Protein AF-A0A0H2RH78-F1 (afdb_monomer_lite)

Secondary structure (DSSP, 8-state):
-HHHHHHHHHHHHHHHHHHHHHHHHHH--SHHHHHHHHHHHHHHHHHHHHHHHHHHHHHHHHHHTT--TT-SSS----GGGGS---SSS---TT-------TT-

Organism: NCBI:txid27342

Foldseek 3Di:
DQLVVLLVQLVVLLVVLVVLVVVCVVPVDDDVSVVVSVVVNVVSVVSNVVSLVSNVVVVVVVVVVVDDQPDPVRHRDDPVLSDCPDPPDPPDPPDPDPDNRPSD

Radius of gyration: 16.53 Å; chains: 1; bounding box: 30×36×47 Å

pLDDT: mean 71.1, std 12.81, range [41.31, 86.12]

Sequence (104 aa):
GQADDALLNLRLSLRYKDSITQEQKLVAYGNRNRTRASTVLDRVRNLVNHWADTYRRARSALLALGMSESDKEFPNLAPEDVFLKMVYAPKELGTGTYTGSWIW

Structure (mmCIF, N/CA/C/O backbone):
data_AF-A0A0H2RH78-F1
#
_entry.id   AF-A0A0H2RH78-F1
#
loop_
_atom_site.group_PDB
_atom_site.id
_atom_site.type_symbol
_atom_site.label_atom_id
_atom_site.label_alt_id
_atom_site.label_comp_id
_atom_site.label_asym_id
_atom_site.label_entity_id
_atom_site.label_seq_id
_atom_site.pdbx_PDB_ins_code
_atom_site.Cartn_x
_atom_site.Cartn_y
_atom_site.Cartn_z
_atom_site.occupancy
_atom_site.B_iso_or_equiv
_atom_site.auth_seq_id
_atom_site.auth_comp_id
_atom_site.auth_asym_id
_atom_site.auth_atom_id
_atom_site.pdbx_PDB_model_num
ATOM 1 N N . GLY A 1 1 ? 3.699 -0.028 16.066 1.00 67.19 1 GLY A N 1
ATOM 2 C CA . GLY A 1 1 ? 2.895 -1.259 16.235 1.00 67.19 1 GLY A CA 1
ATOM 3 C C . GLY A 1 1 ? 2.668 -1.913 14.883 1.00 67.19 1 GLY A C 1
ATOM 4 O O . GLY A 1 1 ? 3.045 -1.328 13.879 1.00 67.19 1 GLY A O 1
ATOM 5 N N . GLN A 1 2 ? 2.036 -3.093 14.822 1.00 74.31 2 GLN A N 1
ATOM 6 C CA . GLN A 1 2 ? 1.860 -3.825 13.550 1.00 74.31 2 GLN A CA 1
ATOM 7 C C . GLN A 1 2 ? 1.127 -3.017 12.460 1.00 74.31 2 GLN A C 1
ATOM 9 O O . GLN A 1 2 ? 1.412 -3.193 11.278 1.00 74.31 2 GLN A O 1
ATOM 14 N N . ALA A 1 3 ? 0.213 -2.117 12.841 1.00 72.88 3 ALA A N 1
ATOM 15 C CA . ALA A 1 3 ? -0.478 -1.227 11.908 1.00 72.88 3 ALA A CA 1
ATOM 16 C C . ALA A 1 3 ? 0.446 -0.137 11.328 1.00 72.88 3 ALA A C 1
ATOM 18 O O . ALA A 1 3 ? 0.430 0.090 10.118 1.00 72.88 3 ALA A O 1
ATOM 19 N N . ASP A 1 4 ? 1.295 0.479 12.157 1.00 76.94 4 ASP A N 1
ATOM 20 C CA . ASP A 1 4 ? 2.280 1.479 11.715 1.00 76.94 4 ASP A CA 1
ATOM 21 C C . ASP A 1 4 ? 3.337 0.860 10.803 1.00 76.94 4 ASP A C 1
ATOM 23 O O . ASP A 1 4 ? 3.673 1.417 9.759 1.00 76.94 4 ASP A O 1
ATOM 27 N N . ASP A 1 5 ? 3.824 -0.329 11.167 1.00 79.25 5 ASP A N 1
ATOM 28 C CA . ASP A 1 5 ? 4.803 -1.063 10.370 1.00 79.25 5 ASP A CA 1
ATOM 29 C C . ASP A 1 5 ? 4.203 -1.439 9.009 1.00 79.25 5 ASP A C 1
ATOM 31 O O . ASP A 1 5 ? 4.864 -1.309 7.976 1.00 79.25 5 ASP A O 1
ATOM 35 N N . ALA A 1 6 ? 2.930 -1.849 8.972 1.00 77.44 6 ALA A N 1
ATOM 36 C CA . ALA A 1 6 ? 2.224 -2.119 7.723 1.00 77.44 6 ALA A CA 1
ATOM 37 C C . ALA A 1 6 ? 2.060 -0.852 6.864 1.00 77.44 6 ALA A C 1
ATOM 39 O O . ALA A 1 6 ? 2.277 -0.917 5.654 1.00 77.44 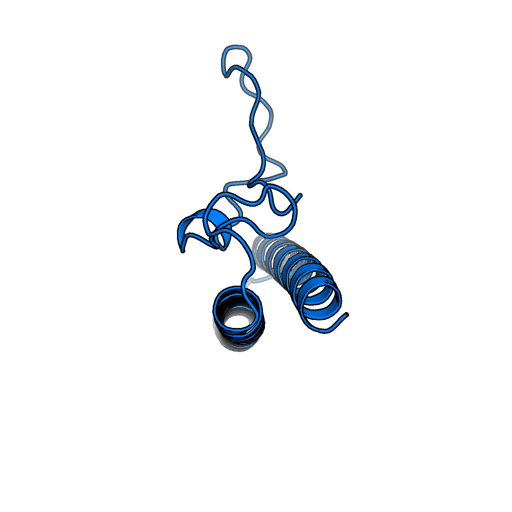6 ALA A O 1
ATOM 40 N N . LEU A 1 7 ? 1.751 0.306 7.463 1.00 79.12 7 LEU A N 1
ATOM 41 C CA . LEU A 1 7 ? 1.660 1.589 6.751 1.00 79.12 7 LEU A CA 1
ATOM 42 C C . LEU A 1 7 ? 3.010 2.038 6.185 1.00 79.12 7 LEU A C 1
ATOM 44 O O . LEU A 1 7 ? 3.091 2.435 5.020 1.00 79.12 7 LEU A O 1
ATOM 48 N N . LEU A 1 8 ? 4.082 1.948 6.972 1.00 81.19 8 LEU A N 1
ATOM 49 C CA . LEU A 1 8 ? 5.436 2.284 6.528 1.00 81.19 8 LEU A CA 1
ATOM 50 C C . LEU A 1 8 ? 5.877 1.396 5.362 1.00 81.19 8 LEU A C 1
ATOM 52 O O . LEU A 1 8 ? 6.374 1.898 4.350 1.00 81.19 8 LEU A O 1
ATOM 56 N N . ASN A 1 9 ? 5.644 0.087 5.459 1.00 79.12 9 ASN A N 1
ATOM 57 C CA . ASN A 1 9 ? 5.980 -0.848 4.390 1.00 79.12 9 ASN A CA 1
ATOM 58 C C . ASN A 1 9 ? 5.099 -0.663 3.146 1.00 79.12 9 ASN A C 1
ATOM 60 O O . ASN A 1 9 ? 5.594 -0.800 2.022 1.00 79.12 9 ASN A O 1
ATOM 64 N N . LEU A 1 10 ? 3.829 -0.283 3.311 1.00 79.88 10 LEU A N 1
ATOM 65 C CA . LEU A 1 10 ? 2.951 0.079 2.200 1.00 79.88 10 LEU A CA 1
ATOM 66 C C . LEU A 1 10 ? 3.489 1.311 1.455 1.00 79.88 10 LEU A C 1
ATOM 68 O O . LEU A 1 10 ? 3.644 1.264 0.234 1.00 79.88 10 LEU A O 1
ATOM 72 N N . ARG A 1 11 ? 3.866 2.375 2.180 1.00 80.62 11 ARG A N 1
ATOM 73 C CA . ARG A 1 11 ? 4.496 3.587 1.614 1.00 80.62 11 ARG A CA 1
ATOM 74 C C . ARG A 1 11 ? 5.774 3.257 0.847 1.00 80.62 11 ARG A C 1
ATOM 76 O O . ARG A 1 11 ? 5.962 3.725 -0.278 1.00 80.62 11 ARG A O 1
ATOM 83 N N . LEU A 1 12 ? 6.647 2.439 1.435 1.00 81.75 12 LEU A N 1
ATOM 84 C CA . LEU A 1 12 ? 7.905 2.026 0.812 1.00 81.75 12 LEU A CA 1
ATOM 85 C C . LEU A 1 12 ? 7.657 1.239 -0.481 1.00 81.75 12 LEU A C 1
ATOM 87 O O . LEU A 1 12 ? 8.263 1.533 -1.511 1.00 81.75 12 LEU A O 1
ATOM 91 N N . SE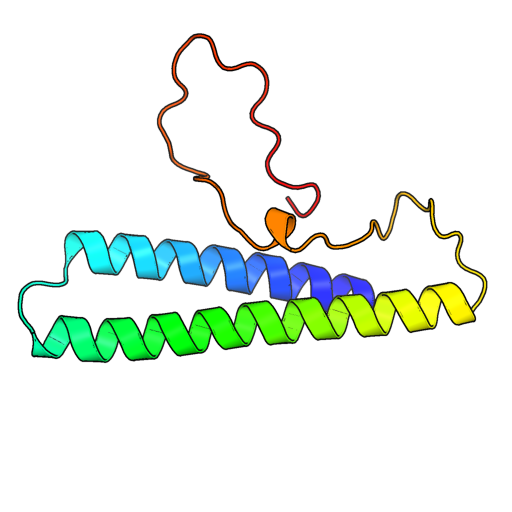R A 1 13 ? 6.726 0.286 -0.444 1.00 80.44 13 SER A N 1
ATOM 92 C CA . SER A 1 13 ? 6.363 -0.547 -1.596 1.00 80.44 13 SER A CA 1
ATOM 93 C C . SER A 1 13 ? 5.782 0.283 -2.741 1.00 80.44 13 SER A C 1
ATOM 95 O O . SER A 1 13 ? 6.089 0.041 -3.909 1.00 80.44 13 SER A O 1
ATOM 97 N N . LEU A 1 14 ? 4.981 1.299 -2.411 1.00 78.50 14 LEU A N 1
ATOM 98 C CA . LEU A 1 14 ? 4.423 2.246 -3.371 1.00 78.50 14 LEU A CA 1
ATOM 99 C C . LEU A 1 14 ? 5.500 3.114 -4.033 1.00 78.50 14 LEU A C 1
ATOM 101 O O . LEU A 1 14 ? 5.500 3.239 -5.258 1.00 78.50 14 LEU A O 1
ATOM 105 N N . ARG A 1 15 ? 6.455 3.654 -3.262 1.00 78.06 15 ARG A N 1
ATOM 106 C CA . ARG A 1 15 ? 7.605 4.391 -3.821 1.00 78.06 15 ARG A CA 1
ATOM 107 C C . ARG A 1 15 ? 8.459 3.507 -4.721 1.00 78.06 15 ARG A C 1
ATOM 109 O O . ARG A 1 15 ? 8.809 3.910 -5.824 1.00 78.06 15 ARG A O 1
ATOM 116 N N . TYR A 1 16 ? 8.741 2.286 -4.277 1.00 80.12 16 TYR A N 1
ATOM 117 C CA . TYR A 1 16 ? 9.527 1.327 -5.046 1.00 80.12 16 TYR A CA 1
ATOM 118 C C . TYR A 1 16 ? 8.869 0.987 -6.393 1.00 80.12 16 TYR A C 1
ATOM 120 O O . TYR A 1 16 ? 9.537 0.963 -7.428 1.00 80.12 16 TYR A O 1
ATOM 128 N N . LYS A 1 17 ? 7.541 0.804 -6.404 1.00 79.12 17 LYS A N 1
ATOM 129 C CA . LYS A 1 17 ? 6.750 0.612 -7.629 1.00 79.12 17 LYS A CA 1
ATOM 130 C C . LYS A 1 17 ? 6.908 1.772 -8.607 1.00 79.12 17 LYS A C 1
ATOM 132 O O . LYS A 1 17 ? 7.059 1.539 -9.808 1.00 79.12 17 LYS A O 1
ATOM 137 N N . ASP A 1 18 ? 6.840 2.999 -8.101 1.00 76.50 18 ASP A N 1
ATOM 138 C CA . ASP A 1 18 ? 6.937 4.207 -8.917 1.00 76.50 18 ASP A CA 1
ATOM 139 C C . ASP A 1 18 ? 8.330 4.342 -9.545 1.00 76.50 18 ASP A C 1
ATOM 141 O O . ASP A 1 18 ? 8.442 4.486 -10.764 1.00 76.50 18 ASP A O 1
ATOM 145 N N . SER A 1 19 ? 9.391 4.142 -8.753 1.00 77.62 19 SER A N 1
ATOM 146 C CA . SER A 1 19 ? 10.776 4.163 -9.241 1.00 77.62 19 SER A CA 1
ATOM 147 C C . SER A 1 19 ? 11.019 3.147 -10.362 1.00 77.62 19 SER A C 1
ATOM 149 O O . SER A 1 19 ? 11.570 3.509 -11.400 1.00 77.62 19 SER A O 1
ATOM 151 N N . ILE A 1 20 ? 10.544 1.903 -10.213 1.00 79.31 20 ILE A N 1
ATOM 152 C CA . ILE A 1 20 ? 10.680 0.873 -11.260 1.00 79.31 20 ILE A CA 1
ATOM 153 C C . ILE A 1 20 ? 9.881 1.237 -12.512 1.00 79.31 20 ILE A C 1
ATOM 155 O O . ILE A 1 20 ? 10.338 1.017 -13.633 1.00 79.31 20 ILE A O 1
ATOM 159 N N . THR A 1 21 ? 8.679 1.790 -12.344 1.00 75.44 21 THR A N 1
ATOM 160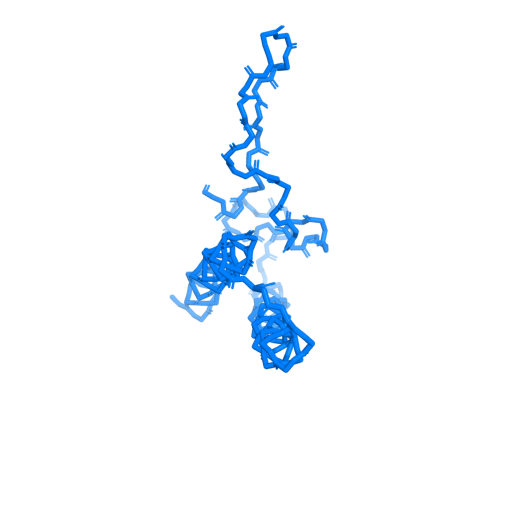 C CA . THR A 1 21 ? 7.840 2.204 -13.478 1.00 75.44 21 THR A CA 1
ATOM 161 C C . THR A 1 21 ? 8.520 3.318 -14.277 1.00 75.44 21 THR A C 1
ATOM 163 O O . THR A 1 21 ? 8.486 3.310 -15.509 1.00 75.44 21 THR A O 1
ATOM 166 N N . GLN A 1 22 ? 9.167 4.265 -13.595 1.00 73.56 22 GLN A N 1
ATOM 167 C CA . GLN A 1 22 ? 9.923 5.341 -14.228 1.00 73.56 22 GLN A CA 1
ATOM 168 C C . GLN A 1 22 ? 11.183 4.820 -14.930 1.00 73.56 22 GLN A C 1
ATOM 170 O O . GLN A 1 22 ? 11.425 5.172 -16.084 1.00 73.56 22 GLN A O 1
ATOM 175 N N . GLU A 1 23 ? 11.945 3.938 -14.283 1.00 73.69 23 GLU A N 1
ATOM 176 C CA . GLU A 1 23 ? 13.125 3.305 -14.878 1.00 73.69 23 GLU A CA 1
ATOM 177 C C . GLU A 1 23 ? 12.755 2.495 -16.130 1.00 73.69 23 GLU A C 1
ATOM 179 O O . GLU A 1 23 ? 13.405 2.610 -17.170 1.00 73.69 23 GLU A O 1
ATOM 184 N N . GLN A 1 24 ? 11.644 1.751 -16.090 1.00 71.06 24 GLN A N 1
ATOM 185 C CA . GLN A 1 24 ? 11.144 1.013 -17.249 1.00 71.06 24 GLN A CA 1
ATOM 186 C C . GLN A 1 24 ? 10.816 1.945 -18.422 1.00 71.06 24 GLN A C 1
ATOM 188 O O . GLN A 1 24 ? 11.184 1.634 -19.555 1.00 71.06 24 GLN A O 1
ATOM 193 N N . LYS A 1 25 ? 10.151 3.083 -18.170 1.00 69.06 25 LYS A N 1
ATOM 194 C CA . LYS A 1 25 ? 9.834 4.071 -19.218 1.00 69.06 25 LYS A CA 1
ATOM 195 C C . LYS A 1 25 ? 11.087 4.611 -19.909 1.00 69.06 25 LYS A C 1
ATOM 197 O O . LYS A 1 25 ? 11.022 4.926 -21.092 1.00 69.06 25 LYS A O 1
ATOM 202 N N . LEU A 1 26 ? 12.201 4.720 -19.185 1.00 68.19 26 LEU A N 1
ATOM 203 C CA . LEU A 1 26 ? 13.455 5.265 -19.705 1.00 68.19 26 LEU A CA 1
ATOM 204 C C . LEU A 1 26 ? 14.320 4.211 -20.417 1.00 68.19 26 LEU A C 1
ATOM 206 O O . LEU A 1 26 ? 15.007 4.545 -21.380 1.00 68.19 26 LEU A O 1
ATOM 210 N N . VAL A 1 27 ? 14.301 2.952 -19.960 1.00 63.91 27 VAL A N 1
ATOM 211 C CA . VAL A 1 27 ? 15.335 1.955 -20.310 1.00 63.91 27 VAL A CA 1
ATOM 212 C C . VAL A 1 27 ? 14.804 0.752 -21.105 1.00 63.91 27 VAL A C 1
ATOM 214 O O . VAL A 1 27 ? 15.582 0.051 -21.755 1.00 63.91 27 VAL A O 1
ATOM 217 N N . ALA A 1 28 ? 13.497 0.472 -21.107 1.00 61.44 28 ALA A N 1
ATOM 218 C CA . ALA A 1 28 ? 12.966 -0.768 -21.681 1.00 61.44 28 ALA A CA 1
ATOM 219 C C . ALA A 1 28 ? 12.847 -0.746 -23.221 1.00 61.44 28 ALA A C 1
ATOM 221 O O . ALA A 1 28 ? 11.751 -0.786 -23.777 1.00 61.44 28 ALA A O 1
ATOM 222 N N . TYR A 1 29 ? 13.979 -0.775 -23.925 1.00 58.44 29 TYR A N 1
ATOM 223 C CA . TYR A 1 29 ? 14.031 -1.091 -25.354 1.00 58.44 29 TYR A CA 1
ATOM 224 C C . TYR A 1 29 ? 14.129 -2.621 -25.549 1.00 58.44 29 TYR A C 1
ATOM 226 O O . TYR A 1 29 ? 15.047 -3.274 -25.047 1.00 58.44 29 TYR A O 1
ATOM 234 N N . GLY A 1 30 ? 13.151 -3.210 -26.256 1.00 63.31 30 GLY A N 1
ATOM 235 C CA . GLY A 1 30 ? 13.120 -4.626 -26.670 1.00 63.31 30 GLY A CA 1
ATOM 236 C C . GLY A 1 30 ? 12.230 -5.581 -25.842 1.00 63.31 30 GLY A C 1
ATOM 237 O O . GLY A 1 30 ? 12.026 -5.418 -24.638 1.00 63.31 30 GLY A O 1
ATOM 238 N N . ASN A 1 31 ? 11.722 -6.644 -26.487 1.00 64.00 31 ASN A N 1
ATOM 239 C CA . ASN A 1 31 ? 10.737 -7.589 -25.915 1.00 64.00 31 ASN A CA 1
ATOM 240 C C . ASN A 1 31 ? 11.224 -8.357 -24.665 1.00 64.00 31 ASN A C 1
ATOM 242 O O . ASN A 1 31 ? 10.444 -8.608 -23.741 1.00 64.00 31 ASN A O 1
ATOM 246 N N . ARG A 1 32 ? 12.513 -8.718 -24.596 1.00 61.50 32 ARG A N 1
ATOM 247 C CA . ARG A 1 32 ? 13.077 -9.481 -23.464 1.00 61.50 32 ARG A CA 1
ATOM 248 C C . ARG A 1 32 ? 13.173 -8.640 -22.186 1.00 61.50 32 ARG A C 1
ATOM 250 O O . ARG A 1 32 ? 12.826 -9.124 -21.109 1.00 61.50 32 ARG A O 1
ATOM 257 N N . ASN A 1 33 ? 13.584 -7.379 -22.316 1.00 62.19 33 ASN A N 1
ATOM 258 C CA . ASN A 1 33 ? 13.633 -6.424 -21.206 1.00 62.19 33 ASN A CA 1
ATOM 259 C C . ASN A 1 33 ? 12.225 -6.079 -20.722 1.00 62.19 33 ASN A C 1
ATOM 261 O O . ASN A 1 33 ? 11.983 -6.039 -19.518 1.00 62.19 33 ASN A O 1
ATOM 265 N N . ARG A 1 34 ? 11.269 -5.963 -21.654 1.00 67.44 34 ARG A N 1
ATOM 266 C CA . ARG A 1 34 ? 9.853 -5.764 -21.334 1.00 67.44 34 ARG A CA 1
ATOM 267 C C . ARG A 1 34 ? 9.283 -6.894 -20.473 1.00 67.44 34 ARG A C 1
ATOM 269 O O . ARG A 1 34 ? 8.609 -6.607 -19.492 1.00 67.44 34 ARG A O 1
ATOM 276 N N . THR A 1 35 ? 9.613 -8.148 -20.793 1.00 72.50 35 THR A N 1
ATOM 277 C CA . THR A 1 35 ? 9.128 -9.335 -20.058 1.00 72.50 35 THR A CA 1
ATOM 278 C C . THR A 1 35 ? 9.725 -9.438 -18.649 1.00 72.50 35 THR A C 1
ATOM 280 O O . THR A 1 35 ? 9.026 -9.752 -17.691 1.00 72.50 35 THR A O 1
ATOM 283 N N . ARG A 1 36 ? 11.022 -9.142 -18.481 1.00 71.25 36 ARG A N 1
ATOM 284 C CA . ARG A 1 36 ? 11.644 -9.119 -17.144 1.00 71.25 36 ARG A CA 1
ATOM 285 C C . ARG A 1 36 ? 11.093 -7.985 -16.284 1.00 71.25 36 ARG A C 1
ATOM 287 O O . ARG A 1 36 ? 10.759 -8.208 -15.125 1.00 71.25 36 ARG A O 1
ATOM 294 N N . ALA A 1 37 ? 10.968 -6.792 -16.860 1.00 71.12 37 ALA A N 1
ATOM 295 C CA . ALA A 1 37 ? 10.417 -5.638 -16.166 1.00 71.12 37 ALA A CA 1
ATOM 296 C C . ALA A 1 37 ? 8.942 -5.848 -15.784 1.00 71.12 37 ALA A C 1
ATOM 298 O O . ALA A 1 37 ? 8.552 -5.474 -14.682 1.00 71.12 37 ALA A O 1
ATOM 299 N N . SER A 1 38 ? 8.136 -6.516 -16.623 1.00 76.56 38 SER A N 1
ATOM 300 C CA . SER A 1 38 ? 6.761 -6.875 -16.255 1.00 76.56 38 SER A CA 1
ATOM 301 C C . SER A 1 38 ? 6.713 -7.845 -15.075 1.00 76.56 38 SER A C 1
ATOM 303 O O . SER A 1 38 ? 5.967 -7.597 -14.138 1.00 76.56 38 SER A O 1
ATOM 305 N N . THR A 1 39 ? 7.571 -8.874 -15.034 1.00 83.94 39 THR A N 1
ATOM 306 C CA . THR A 1 39 ? 7.646 -9.772 -13.865 1.00 83.94 39 THR A CA 1
ATOM 307 C C . THR A 1 39 ? 8.009 -9.020 -12.582 1.00 83.94 39 THR A C 1
ATOM 309 O O . THR A 1 39 ? 7.481 -9.329 -11.514 1.00 83.94 39 THR A O 1
ATOM 312 N N . VAL A 1 40 ? 8.907 -8.034 -12.659 1.00 80.62 40 VAL A N 1
ATOM 313 C CA . VAL A 1 40 ? 9.266 -7.202 -11.500 1.00 80.62 40 VAL A CA 1
ATOM 314 C C . VAL A 1 40 ? 8.083 -6.332 -11.071 1.00 80.62 40 VAL A C 1
ATOM 316 O O . VAL A 1 40 ? 7.762 -6.303 -9.886 1.00 80.62 40 VAL A O 1
ATOM 319 N N . LEU A 1 41 ? 7.380 -5.692 -12.007 1.00 80.50 41 LEU A N 1
ATOM 320 C CA . LEU A 1 41 ? 6.180 -4.906 -11.704 1.00 80.50 41 LEU A CA 1
ATOM 321 C C . LEU A 1 41 ? 5.071 -5.750 -11.072 1.00 80.50 41 LEU A C 1
ATOM 323 O O . LEU A 1 41 ? 4.449 -5.304 -10.108 1.00 80.50 41 LEU A O 1
ATOM 327 N N . ASP A 1 42 ? 4.860 -6.973 -11.556 1.00 82.81 42 ASP A N 1
ATOM 328 C CA . ASP A 1 42 ? 3.890 -7.904 -10.979 1.00 82.81 42 ASP A CA 1
ATOM 329 C C . ASP A 1 42 ? 4.270 -8.280 -9.544 1.00 82.81 42 ASP A C 1
ATOM 331 O O . ASP A 1 42 ? 3.424 -8.269 -8.649 1.00 82.81 42 ASP A O 1
ATOM 335 N N . ARG A 1 43 ? 5.559 -8.534 -9.278 1.00 83.88 43 ARG A N 1
ATOM 336 C CA . ARG A 1 43 ? 6.053 -8.787 -7.914 1.00 83.88 43 ARG A CA 1
ATOM 337 C C . ARG A 1 43 ? 5.819 -7.597 -6.994 1.00 83.88 43 ARG A C 1
ATOM 339 O O . ARG A 1 43 ? 5.352 -7.787 -5.876 1.00 83.88 43 ARG A O 1
ATOM 346 N N . VAL A 1 44 ? 6.106 -6.382 -7.453 1.00 80.69 44 VAL A N 1
ATOM 347 C CA . VAL A 1 44 ? 5.890 -5.178 -6.641 1.00 80.69 44 VAL A CA 1
ATOM 348 C C . VAL A 1 44 ? 4.403 -4.908 -6.428 1.00 80.69 44 VAL A C 1
ATOM 350 O O . VAL A 1 44 ? 4.002 -4.528 -5.332 1.00 80.69 44 VAL A O 1
ATOM 353 N N . ARG A 1 45 ? 3.553 -5.170 -7.425 1.00 80.88 45 ARG A N 1
ATOM 354 C CA . ARG A 1 45 ? 2.096 -5.107 -7.263 1.00 80.88 45 ARG A CA 1
ATOM 355 C C . ARG A 1 45 ? 1.612 -6.093 -6.200 1.00 80.88 45 ARG A C 1
ATOM 357 O O . ARG A 1 45 ? 0.809 -5.715 -5.352 1.00 80.88 45 ARG A O 1
ATOM 364 N N . ASN A 1 46 ? 2.129 -7.319 -6.210 1.00 84.75 46 ASN A N 1
ATOM 365 C CA . ASN A 1 46 ? 1.815 -8.318 -5.191 1.00 84.75 46 ASN A CA 1
ATOM 366 C C . ASN A 1 46 ? 2.307 -7.893 -3.801 1.00 84.75 46 ASN A C 1
ATOM 368 O O . ASN A 1 46 ? 1.591 -8.093 -2.826 1.00 84.75 46 ASN A O 1
ATOM 372 N N . LEU A 1 47 ? 3.481 -7.260 -3.712 1.00 82.88 47 LEU A N 1
ATOM 373 C CA . LEU A 1 47 ? 4.018 -6.716 -2.462 1.00 82.88 47 LEU A CA 1
ATOM 374 C C . LEU A 1 47 ? 3.100 -5.625 -1.888 1.00 82.88 47 LEU A C 1
ATOM 376 O O . LEU A 1 47 ? 2.745 -5.665 -0.716 1.00 82.88 47 LEU A O 1
ATOM 380 N N . VAL A 1 48 ? 2.663 -4.685 -2.729 1.00 81.81 48 VAL A N 1
ATOM 381 C CA . VAL A 1 48 ? 1.719 -3.628 -2.342 1.00 81.81 48 VAL A CA 1
ATOM 382 C C . VAL A 1 48 ? 0.399 -4.227 -1.844 1.00 81.81 48 VAL A C 1
ATOM 384 O O . VAL A 1 48 ? -0.083 -3.836 -0.783 1.00 81.81 48 VAL A O 1
ATOM 387 N N . ASN A 1 49 ? -0.155 -5.210 -2.560 1.00 82.50 49 ASN A N 1
ATOM 388 C CA . ASN A 1 49 ? -1.374 -5.904 -2.138 1.00 82.50 49 ASN A CA 1
ATOM 389 C C . ASN A 1 49 ? -1.188 -6.627 -0.796 1.00 82.50 49 ASN A C 1
ATOM 391 O O . ASN A 1 49 ? -2.053 -6.546 0.069 1.00 82.50 49 ASN A O 1
ATOM 395 N N . HIS A 1 50 ? -0.043 -7.283 -0.593 1.00 85.25 50 HIS A N 1
ATOM 396 C CA . HIS A 1 50 ? 0.268 -7.983 0.651 1.00 85.25 50 HIS A CA 1
ATOM 397 C C . HIS A 1 50 ? 0.271 -7.038 1.860 1.00 85.25 50 HIS A C 1
ATOM 399 O O . HIS A 1 50 ? -0.341 -7.338 2.887 1.00 85.25 50 HIS A O 1
ATOM 405 N N . TRP A 1 51 ? 0.915 -5.876 1.740 1.00 81.69 51 TRP A N 1
ATOM 406 C CA . TRP A 1 51 ? 0.932 -4.880 2.813 1.00 81.69 51 TRP A CA 1
ATOM 407 C C . TRP A 1 51 ? -0.431 -4.222 3.025 1.00 81.69 51 TRP A C 1
ATOM 409 O O . TRP A 1 51 ? -0.825 -4.013 4.171 1.00 81.69 51 TRP A O 1
ATOM 419 N N . ALA A 1 52 ? -1.188 -3.974 1.953 1.00 82.44 52 ALA A N 1
ATOM 420 C CA . ALA A 1 52 ? -2.556 -3.472 2.044 1.00 82.44 52 ALA A CA 1
ATOM 421 C C . ALA A 1 52 ? -3.470 -4.446 2.808 1.00 82.44 52 ALA A C 1
ATOM 423 O O . ALA A 1 52 ? -4.204 -4.040 3.708 1.00 82.44 52 ALA A O 1
ATOM 424 N N . ASP A 1 53 ? -3.390 -5.741 2.506 1.00 84.75 53 ASP A N 1
ATOM 425 C CA . ASP A 1 53 ? -4.164 -6.769 3.203 1.00 84.75 53 ASP A CA 1
ATOM 426 C C . ASP A 1 53 ? -3.713 -6.941 4.656 1.00 84.75 53 ASP A C 1
ATOM 428 O O . ASP A 1 53 ? -4.542 -7.136 5.547 1.00 84.75 53 ASP A O 1
ATOM 432 N N . THR A 1 54 ? -2.412 -6.817 4.921 1.00 85.56 54 THR A N 1
ATOM 433 C CA . THR A 1 54 ? -1.861 -6.855 6.282 1.00 85.56 54 THR A CA 1
ATOM 434 C C . THR A 1 54 ? -2.376 -5.683 7.113 1.00 85.56 54 THR A C 1
ATOM 436 O O . THR A 1 54 ? -2.836 -5.886 8.236 1.00 85.56 54 THR A O 1
ATOM 439 N N . TYR A 1 55 ? -2.396 -4.477 6.541 1.00 84.88 55 TYR A N 1
ATOM 440 C CA . TYR A 1 55 ? -2.978 -3.299 7.176 1.00 84.88 55 TYR A CA 1
ATOM 441 C C . TYR A 1 55 ? -4.473 -3.479 7.456 1.00 84.88 55 TYR A C 1
ATOM 443 O O . TYR A 1 55 ? -4.927 -3.222 8.567 1.00 84.88 55 TYR A O 1
ATOM 451 N N . ARG A 1 56 ? -5.242 -3.992 6.486 1.00 84.94 56 ARG A N 1
ATOM 452 C CA . ARG A 1 56 ? -6.677 -4.272 6.666 1.00 84.94 56 ARG A CA 1
ATOM 453 C C . ARG A 1 56 ? -6.926 -5.256 7.805 1.00 84.94 56 ARG A C 1
ATOM 455 O O . ARG A 1 56 ? -7.803 -5.012 8.626 1.00 84.94 56 ARG A O 1
ATOM 462 N N . ARG A 1 57 ? -6.132 -6.327 7.898 1.00 86.12 57 ARG A N 1
ATOM 463 C CA . ARG A 1 57 ? -6.211 -7.301 9.001 1.00 86.12 57 ARG A CA 1
ATOM 464 C C . ARG A 1 57 ? -5.870 -6.670 10.347 1.00 86.12 57 ARG A C 1
ATOM 466 O O . ARG A 1 57 ? -6.600 -6.886 11.309 1.00 86.12 57 ARG A O 1
ATOM 473 N N . ALA A 1 58 ? -4.800 -5.876 10.408 1.00 85.06 58 ALA A N 1
ATOM 474 C CA . ALA A 1 58 ? -4.416 -5.154 11.618 1.00 85.06 58 ALA A CA 1
ATOM 475 C C . ALA A 1 58 ? -5.518 -4.175 12.054 1.00 85.06 58 ALA A C 1
ATOM 477 O O . ALA A 1 58 ? -5.881 -4.145 13.225 1.00 85.06 58 ALA A O 1
ATOM 478 N N . ARG A 1 59 ? -6.126 -3.450 11.107 1.00 82.38 59 ARG A N 1
ATOM 479 C CA . ARG A 1 59 ? -7.261 -2.558 11.366 1.00 82.38 59 ARG A CA 1
ATOM 480 C C . ARG A 1 59 ? -8.479 -3.322 11.880 1.00 82.38 59 ARG A C 1
ATOM 482 O O . ARG A 1 59 ? -9.060 -2.912 12.873 1.00 82.38 59 ARG A O 1
ATOM 489 N N . SER A 1 60 ? -8.845 -4.451 11.270 1.00 84.56 60 SER A N 1
ATOM 490 C CA . SER A 1 60 ? -9.934 -5.301 11.775 1.00 84.56 60 SER A CA 1
ATOM 491 C C . SER A 1 60 ? -9.678 -5.796 13.201 1.00 84.56 60 SER A C 1
ATOM 493 O O . SER A 1 60 ? -10.606 -5.827 14.004 1.00 84.56 60 SER A O 1
ATOM 495 N N . ALA A 1 61 ? -8.432 -6.142 13.538 1.00 85.44 61 ALA A N 1
ATOM 496 C CA . ALA A 1 61 ? -8.063 -6.519 14.900 1.00 85.44 61 ALA A CA 1
ATOM 497 C C . ALA A 1 61 ? -8.179 -5.337 15.877 1.00 85.44 61 ALA A C 1
ATOM 499 O O . ALA A 1 61 ? -8.695 -5.510 16.976 1.00 85.44 61 ALA A O 1
ATOM 500 N N . LEU A 1 62 ? -7.768 -4.131 15.472 1.00 82.75 62 LEU A N 1
ATOM 501 C CA . LEU A 1 62 ? -7.932 -2.921 16.282 1.00 82.75 62 LEU A CA 1
ATOM 502 C C . LEU A 1 62 ? -9.411 -2.577 16.516 1.00 82.75 62 LEU A C 1
ATOM 504 O O . LEU A 1 62 ? -9.792 -2.278 17.646 1.00 82.75 62 LEU A O 1
ATOM 508 N N . LEU A 1 63 ? -10.265 -2.695 15.494 1.00 85.12 63 LEU A N 1
ATOM 509 C CA . LEU A 1 63 ? -11.718 -2.527 15.642 1.00 85.12 63 LEU A CA 1
ATOM 510 C C . LEU A 1 63 ? -12.307 -3.542 16.630 1.00 85.12 63 LEU A C 1
ATOM 512 O O . LEU A 1 63 ? -13.101 -3.175 17.491 1.00 85.12 63 LEU A O 1
ATOM 516 N N . ALA A 1 64 ? -11.872 -4.805 16.561 1.00 84.25 64 ALA A N 1
ATOM 517 C CA . ALA A 1 64 ? -12.296 -5.842 17.503 1.00 84.25 64 ALA A CA 1
ATOM 518 C C . ALA A 1 64 ? -11.846 -5.564 18.951 1.00 84.25 64 ALA A C 1
A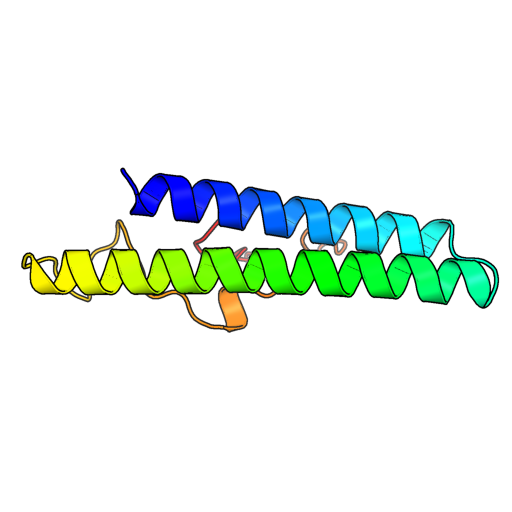TOM 520 O O . ALA A 1 64 ? -12.509 -5.997 19.890 1.00 84.25 64 ALA A O 1
ATOM 521 N N . LEU A 1 65 ? -10.750 -4.822 19.137 1.00 85.19 65 LEU A N 1
ATOM 522 C CA . LEU A 1 65 ? -10.264 -4.364 20.443 1.00 85.19 65 LEU A CA 1
ATOM 523 C C . LEU A 1 65 ? -10.995 -3.110 20.962 1.00 85.19 65 LEU A C 1
ATOM 525 O O . LEU A 1 65 ? -10.671 -2.631 22.047 1.00 85.19 65 LEU A O 1
ATOM 529 N N . GLY A 1 66 ? -11.990 -2.597 20.230 1.00 82.81 66 GLY A N 1
ATOM 530 C CA . GLY A 1 66 ? -12.814 -1.455 20.639 1.00 82.81 66 GLY A CA 1
ATOM 531 C C . GLY A 1 66 ? -12.385 -0.111 20.049 1.00 82.81 66 GLY A C 1
ATOM 532 O O . GLY A 1 66 ? -12.849 0.930 20.510 1.00 82.81 66 GLY A O 1
ATOM 533 N N . MET A 1 67 ? -11.514 -0.113 19.037 1.00 82.00 67 MET A N 1
ATOM 534 C CA . MET A 1 67 ? -11.180 1.092 18.279 1.00 82.00 67 MET A CA 1
ATOM 535 C C . MET A 1 67 ? -12.398 1.593 17.483 1.00 82.00 67 MET A C 1
ATOM 537 O O . MET A 1 67 ? -13.144 0.801 16.906 1.00 82.00 67 MET A O 1
ATOM 541 N N . SER A 1 68 ? -12.590 2.913 17.421 1.00 78.19 68 SER A N 1
ATOM 542 C CA . SER A 1 68 ? -13.665 3.525 16.632 1.00 78.19 68 SER A CA 1
ATOM 543 C C . SER A 1 68 ? -13.417 3.361 15.129 1.00 78.19 68 SER A C 1
ATOM 545 O O . SER A 1 68 ? -12.306 3.566 14.645 1.00 78.19 68 SER A O 1
ATOM 547 N N . GLU A 1 69 ? -14.461 3.064 14.352 1.00 72.75 69 GLU A N 1
ATOM 548 C CA . GLU A 1 69 ? -14.355 3.004 12.885 1.00 72.75 69 GLU A CA 1
ATOM 549 C C . GLU A 1 69 ? -13.965 4.347 12.254 1.00 72.75 69 GLU A C 1
ATOM 551 O O . GLU A 1 69 ? -13.356 4.365 11.181 1.00 72.75 69 GLU A O 1
ATOM 556 N N . SER A 1 70 ? -14.283 5.449 12.937 1.00 70.38 70 SER A N 1
ATOM 557 C CA . SER A 1 70 ? -14.034 6.829 12.503 1.00 70.38 70 SER A CA 1
ATOM 558 C C . SER A 1 70 ? -12.739 7.414 13.062 1.00 70.38 70 SER A C 1
ATOM 560 O O . SER A 1 70 ? -12.558 8.635 13.040 1.00 70.38 70 SER A O 1
ATOM 562 N N . ASP A 1 71 ? -11.865 6.583 13.626 1.00 73.31 71 ASP A N 1
ATOM 563 C CA . ASP A 1 71 ? -10.613 7.077 14.171 1.00 73.31 71 ASP A CA 1
ATOM 564 C C . ASP A 1 71 ? -9.727 7.672 13.070 1.00 73.31 71 ASP A C 1
ATOM 566 O O . ASP A 1 71 ? -9.611 7.137 11.962 1.00 73.31 71 ASP A O 1
ATOM 570 N N . LYS A 1 72 ? -9.089 8.795 13.390 1.00 69.81 72 LYS A N 1
ATOM 571 C CA . LYS A 1 72 ? -8.243 9.532 12.446 1.00 69.81 72 LYS A CA 1
ATOM 572 C C . LYS A 1 72 ? -6.857 8.912 12.311 1.00 69.81 72 LYS A C 1
ATOM 574 O O . LYS A 1 72 ? -6.170 9.206 11.338 1.00 69.81 72 LYS A O 1
ATOM 579 N N . GLU A 1 73 ? -6.455 8.086 13.273 1.00 70.25 73 GLU A N 1
ATOM 580 C CA . GLU A 1 73 ? -5.117 7.497 13.320 1.00 70.25 73 GLU A CA 1
ATOM 581 C C . GLU A 1 73 ? -4.971 6.299 12.366 1.00 70.25 73 GLU A C 1
ATOM 583 O O . GLU A 1 73 ? -3.947 6.169 11.698 1.00 70.25 73 GLU A O 1
ATOM 588 N N . PHE A 1 74 ? -6.029 5.487 12.195 1.00 72.69 74 PHE A N 1
ATOM 589 C CA . PHE A 1 74 ? -6.052 4.386 11.217 1.00 72.69 74 PHE A CA 1
ATOM 590 C C . PHE A 1 74 ? -7.302 4.423 10.307 1.00 72.69 74 PHE A C 1
ATOM 592 O O . PHE A 1 74 ? -8.247 3.639 10.489 1.00 72.69 74 PHE A O 1
ATOM 599 N N . PRO A 1 75 ? -7.313 5.320 9.299 1.00 76.94 75 PRO A N 1
ATOM 600 C CA . PRO A 1 75 ? -8.382 5.412 8.309 1.00 76.94 75 PRO A CA 1
ATOM 601 C C . PRO A 1 75 ? -8.585 4.113 7.519 1.00 76.94 75 PRO A C 1
ATOM 603 O O . PRO A 1 75 ? -7.713 3.250 7.423 1.00 76.94 75 PRO A O 1
ATOM 606 N N . ASN A 1 76 ? -9.762 3.964 6.912 1.00 79.00 76 ASN A N 1
ATOM 607 C CA . ASN A 1 76 ? -10.008 2.838 6.018 1.00 79.00 76 ASN A CA 1
ATOM 608 C C . ASN A 1 76 ? -9.134 2.944 4.756 1.00 79.00 76 ASN A C 1
ATOM 610 O O . ASN A 1 76 ? -9.088 3.991 4.116 1.00 79.00 76 ASN A O 1
ATOM 614 N N . LEU A 1 77 ? -8.484 1.841 4.381 1.00 76.25 77 LEU A N 1
ATOM 615 C CA . LEU A 1 77 ? -7.645 1.766 3.188 1.00 76.25 77 LEU A CA 1
ATOM 616 C C . LEU A 1 77 ? -8.497 1.412 1.966 1.00 76.25 77 LEU A C 1
ATOM 618 O O . LEU A 1 77 ? -8.736 0.226 1.677 1.00 76.25 77 LEU A O 1
ATOM 622 N N . ALA A 1 78 ? -8.947 2.438 1.249 1.00 73.31 78 ALA A N 1
ATOM 623 C CA . ALA A 1 78 ? -9.684 2.255 0.012 1.00 73.31 78 ALA A CA 1
ATOM 624 C C . ALA A 1 78 ? -8.745 1.702 -1.081 1.00 73.31 78 ALA A C 1
ATOM 626 O O . ALA A 1 78 ? -7.540 1.968 -1.063 1.00 73.31 78 ALA A O 1
ATOM 627 N N . PRO A 1 79 ? -9.235 0.891 -2.032 1.00 68.12 79 PRO A N 1
ATOM 628 C CA . PRO A 1 79 ? -8.398 0.413 -3.129 1.00 68.12 79 PRO A CA 1
ATOM 629 C C . PRO A 1 79 ? -7.798 1.570 -3.940 1.00 68.12 79 PRO A C 1
ATOM 631 O O . PRO A 1 79 ? -6.681 1.434 -4.430 1.00 68.12 79 PRO A O 1
ATOM 634 N N . GLU A 1 80 ? -8.482 2.713 -4.024 1.00 66.81 80 GLU A N 1
ATOM 635 C CA . GLU A 1 80 ? -8.026 3.938 -4.687 1.00 66.81 80 GLU A CA 1
ATOM 636 C C . GLU A 1 80 ? -6.777 4.536 -4.030 1.00 66.81 80 GLU A C 1
ATOM 638 O O . GLU A 1 80 ? -5.911 5.053 -4.732 1.00 66.81 80 GLU A O 1
ATOM 643 N N . ASP A 1 81 ? -6.641 4.402 -2.709 1.00 65.69 81 ASP A N 1
ATOM 644 C CA . ASP A 1 81 ? -5.498 4.906 -1.940 1.00 65.69 81 ASP A CA 1
ATOM 645 C C . ASP A 1 81 ? -4.204 4.135 -2.244 1.00 65.69 81 ASP A C 1
ATOM 647 O O . ASP A 1 81 ? -3.091 4.652 -2.144 1.00 65.69 81 ASP A O 1
ATOM 651 N N . VAL A 1 82 ? -4.353 2.883 -2.679 1.00 65.12 82 VAL A N 1
ATOM 652 C CA . VAL A 1 82 ? -3.256 1.986 -3.061 1.00 65.12 82 VAL A CA 1
ATOM 653 C C . VAL A 1 82 ? -2.755 2.285 -4.483 1.00 65.12 82 VAL A C 1
ATOM 655 O O . VAL A 1 82 ? -1.696 1.807 -4.910 1.00 65.12 82 VAL A O 1
ATOM 658 N N . PHE A 1 83 ? -3.476 3.114 -5.242 1.00 58.84 83 PHE A N 1
ATOM 659 C CA . PHE A 1 83 ? -3.022 3.598 -6.536 1.00 58.84 83 PHE A CA 1
ATOM 660 C C . PHE A 1 83 ? -2.370 4.968 -6.380 1.00 58.84 83 PHE A C 1
ATOM 662 O O . PHE A 1 83 ? -3.024 5.983 -6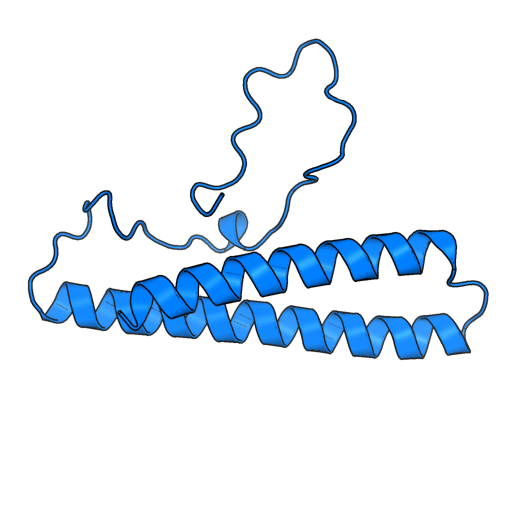.163 1.00 58.84 83 PHE A O 1
ATOM 669 N N . LEU A 1 84 ? -1.051 4.996 -6.581 1.00 57.72 84 LEU A N 1
ATOM 670 C CA . LEU A 1 84 ? -0.296 6.220 -6.830 1.00 57.72 84 LEU A CA 1
ATOM 671 C C . LEU A 1 84 ? -0.828 6.859 -8.120 1.00 57.72 84 LEU A C 1
ATOM 673 O O . LEU A 1 84 ? -0.360 6.583 -9.226 1.00 57.72 84 LEU A O 1
ATOM 677 N N . LYS A 1 85 ? -1.853 7.697 -8.000 1.00 47.59 85 LYS A N 1
ATOM 678 C CA . LYS A 1 85 ? -2.145 8.682 -9.030 1.00 47.59 85 LYS A CA 1
ATOM 679 C C . LYS A 1 85 ? -0.956 9.656 -8.956 1.00 47.59 85 LYS A C 1
ATOM 681 O O . LYS A 1 85 ? -0.514 10.023 -7.868 1.00 47.59 85 LYS A O 1
ATOM 686 N N . MET A 1 86 ? -0.334 9.916 -10.097 1.00 46.53 86 MET A N 1
ATOM 687 C CA . MET A 1 86 ? 1.001 10.508 -10.270 1.00 46.53 86 MET A CA 1
ATOM 688 C C . MET A 1 86 ? 1.474 11.487 -9.171 1.00 46.53 86 MET A C 1
ATOM 690 O O . MET A 1 86 ? 0.891 12.551 -8.997 1.00 46.53 86 MET A O 1
ATOM 694 N N . VAL A 1 87 ? 2.585 11.167 -8.493 1.00 49.56 87 VAL A N 1
ATOM 695 C CA . VAL A 1 87 ? 3.279 12.086 -7.558 1.00 49.56 87 VAL A CA 1
ATOM 696 C C . VAL A 1 87 ? 4.102 13.148 -8.306 1.00 49.56 87 VAL A C 1
ATOM 698 O O . VAL A 1 87 ? 4.325 14.237 -7.786 1.00 49.56 87 VAL A O 1
ATOM 701 N N . TYR A 1 88 ? 4.499 12.867 -9.552 1.00 44.22 88 TYR A N 1
ATOM 702 C CA . TYR A 1 88 ? 5.403 13.709 -10.347 1.00 44.22 88 TYR A CA 1
ATOM 703 C C . TYR A 1 88 ? 4.767 14.321 -11.605 1.00 44.22 88 TYR A C 1
ATOM 705 O O . TYR A 1 88 ? 5.488 14.753 -12.504 1.00 44.22 88 TYR A O 1
ATOM 713 N N . AL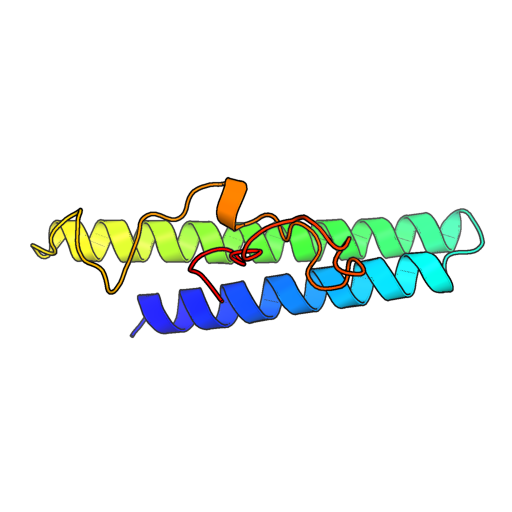A A 1 89 ? 3.434 14.349 -11.720 1.00 46.84 89 ALA A N 1
ATOM 714 C CA . ALA A 1 89 ? 2.816 15.092 -12.817 1.00 46.84 89 ALA A CA 1
ATOM 715 C C . ALA A 1 89 ? 3.099 16.594 -12.619 1.00 46.84 89 ALA A C 1
ATOM 717 O O . ALA A 1 89 ? 2.894 17.090 -11.504 1.00 46.84 89 ALA A O 1
ATOM 718 N N . PRO A 1 90 ? 3.574 17.329 -13.646 1.00 43.00 90 PRO A N 1
ATOM 719 C CA . PRO A 1 90 ? 3.684 18.777 -13.550 1.00 43.00 90 PRO A CA 1
ATOM 720 C C . PRO A 1 90 ? 2.307 19.317 -13.168 1.00 43.00 90 PRO A C 1
ATOM 722 O O . PRO A 1 90 ? 1.319 19.031 -13.840 1.00 43.00 90 PRO A O 1
ATOM 725 N N . LYS A 1 91 ? 2.235 20.028 -12.038 1.00 49.88 91 LYS A N 1
ATOM 726 C CA . LYS A 1 91 ? 1.002 20.674 -11.586 1.00 49.88 91 LYS A CA 1
ATOM 727 C C . LYS A 1 91 ? 0.519 21.591 -12.705 1.00 49.88 91 LYS A C 1
ATOM 729 O O . LYS A 1 91 ? 1.121 22.637 -12.935 1.00 49.88 91 LYS A O 1
ATOM 734 N N . GLU A 1 92 ? -0.558 21.215 -13.382 1.00 47.66 92 GLU A N 1
ATOM 735 C CA . GLU A 1 92 ? -1.263 22.152 -14.245 1.00 47.66 92 GLU A CA 1
ATOM 736 C C . GLU A 1 92 ? -1.844 23.265 -13.361 1.00 47.66 92 GLU A C 1
ATOM 738 O O . GLU A 1 92 ? -2.512 23.005 -12.349 1.00 47.66 92 GLU A O 1
ATOM 743 N N . LEU A 1 93 ? -1.518 24.512 -13.716 1.00 45.41 93 LEU A N 1
ATOM 744 C CA . LEU A 1 93 ? -2.020 25.732 -13.084 1.00 45.41 93 LEU A CA 1
ATOM 745 C C . LEU A 1 93 ? -3.550 25.754 -13.202 1.00 45.41 93 LEU A C 1
ATOM 747 O O . LEU A 1 93 ? -4.090 26.065 -14.256 1.00 45.41 93 LEU A O 1
ATOM 751 N N . GLY A 1 94 ? -4.241 25.386 -12.122 1.00 48.66 94 GLY A N 1
ATOM 752 C CA . GLY A 1 94 ? -5.707 25.312 -12.071 1.00 48.66 94 GLY A CA 1
ATOM 753 C C . GLY A 1 94 ? -6.245 24.135 -11.258 1.00 48.66 94 GLY A C 1
ATOM 754 O O . GLY A 1 94 ? -7.381 24.174 -10.793 1.00 48.66 94 GLY A O 1
ATOM 755 N N . THR A 1 95 ? -5.424 23.114 -11.006 1.00 47.09 95 THR A N 1
ATOM 756 C CA . THR A 1 95 ? -5.822 21.978 -10.164 1.00 47.09 95 THR A CA 1
ATOM 757 C C . THR A 1 95 ? -5.556 22.303 -8.693 1.00 47.09 95 THR A C 1
ATOM 759 O O . THR A 1 95 ? -4.411 22.282 -8.234 1.00 47.09 95 THR A O 1
ATOM 762 N N . GLY A 1 96 ? -6.615 22.655 -7.958 1.00 41.31 96 GLY A N 1
ATOM 763 C CA . GLY A 1 96 ? -6.578 22.844 -6.505 1.00 41.31 96 GLY A CA 1
ATOM 764 C C . GLY A 1 96 ? -5.964 21.635 -5.792 1.00 41.31 96 GLY A C 1
ATOM 765 O O . GLY A 1 96 ? -6.121 20.509 -6.256 1.00 41.31 96 GLY A O 1
ATOM 766 N N . THR A 1 97 ? -5.216 21.911 -4.714 1.00 42.94 97 THR A N 1
ATOM 767 C CA . THR A 1 97 ? -4.579 20.969 -3.768 1.00 42.94 97 THR A CA 1
ATOM 768 C C . THR A 1 97 ? -4.687 19.501 -4.165 1.00 42.94 97 THR A C 1
ATOM 770 O O . THR A 1 97 ? -5.636 18.813 -3.801 1.00 42.94 97 THR A O 1
ATOM 773 N N . TYR A 1 98 ? -3.691 19.021 -4.910 1.00 46.47 98 TYR A N 1
ATOM 774 C CA . TYR A 1 98 ? -3.507 17.596 -5.131 1.00 46.47 98 TYR A CA 1
ATOM 775 C C . TYR A 1 98 ? -3.226 16.919 -3.787 1.00 46.47 98 TYR A C 1
ATOM 777 O O . TYR A 1 98 ? -2.096 16.923 -3.296 1.00 46.47 98 TYR A O 1
ATOM 785 N N . THR A 1 99 ? -4.279 16.402 -3.166 1.00 44.19 99 THR A N 1
ATOM 786 C CA . THR A 1 99 ? -4.207 15.569 -1.975 1.00 44.19 99 THR A CA 1
ATOM 787 C C . THR A 1 99 ? -3.672 14.222 -2.433 1.00 44.19 99 THR A C 1
ATOM 789 O O . THR A 1 99 ? -4.408 13.399 -2.976 1.00 44.19 99 THR A O 1
ATOM 792 N N . GLY A 1 100 ? -2.366 14.001 -2.265 1.00 53.50 100 GLY A N 1
ATOM 793 C CA . GLY A 1 100 ? -1.868 12.632 -2.192 1.00 53.50 100 GLY A CA 1
ATOM 794 C C . GLY A 1 100 ? -2.743 11.875 -1.192 1.00 53.50 100 GLY A C 1
ATOM 795 O O . GLY A 1 100 ? -3.173 12.465 -0.202 1.00 53.50 100 GLY A O 1
ATOM 796 N N . SER A 1 101 ? -3.071 10.616 -1.488 1.00 59.22 101 SER A N 1
ATOM 797 C CA . SER A 1 101 ? -3.834 9.760 -0.572 1.00 59.22 101 SER A CA 1
ATOM 798 C C . SER A 1 101 ? -3.351 9.934 0.880 1.00 59.22 101 SER A C 1
ATOM 800 O O . SER A 1 101 ? -2.162 10.153 1.095 1.00 59.22 101 SER A O 1
ATOM 802 N N . TRP A 1 102 ? -4.247 9.845 1.869 1.00 67.12 102 TRP A N 1
ATOM 803 C CA . TRP A 1 102 ? -3.960 10.075 3.302 1.00 67.12 102 TRP A CA 1
ATOM 804 C C . TRP A 1 102 ? -2.782 9.249 3.849 1.00 67.12 102 TRP A C 1
ATOM 806 O O . TRP A 1 102 ? -2.245 9.529 4.918 1.00 67.12 102 TRP A O 1
ATOM 816 N N . ILE A 1 103 ? -2.375 8.225 3.100 1.00 64.25 103 ILE A N 1
ATOM 817 C CA . ILE A 1 103 ? -1.183 7.430 3.337 1.00 64.25 103 ILE A CA 1
ATOM 818 C C . ILE A 1 103 ? 0.106 8.266 3.191 1.00 64.25 103 ILE A C 1
ATOM 820 O O . ILE A 1 103 ? 1.135 7.771 3.622 1.00 64.25 103 ILE A O 1
ATOM 824 N N . TRP A 1 104 ? 0.126 9.481 2.634 1.00 59.72 104 TRP A N 1
ATOM 825 C CA . TRP A 1 104 ? 1.351 10.292 2.470 1.00 59.72 104 TRP A CA 1
ATOM 826 C C . TRP A 1 104 ? 1.660 11.224 3.638 1.00 59.72 104 TRP A C 1
ATOM 828 O O . TRP A 1 104 ? 0.743 11.923 4.112 1.00 59.72 104 TRP A O 1
#